Protein AF-A0A7S1EBR6-F1 (afdb_monomer_lite)

Secondary structure (DSSP, 8-state):
-HHHHHHHHHHHHHHHHHHHHHHHHSTT-S---PPSS-EEEE--TT--EEEEE-TTSS-EEEEESS--EEEEHHHHHHHTTTT-BS-HHHHHHHTTT-HHHHHHHHHH-GGGBPPPP-

InterPro domains:
  IPR014889 Transcription factor DP, C-terminal [PF08781] (2-84)
  IPR014889 Transcription factor DP, C-terminal [SM01138] (3-97)
  IPR015648 Transcription factor DP [PTHR12548] (2-83)
  IPR037241 E2F-DP heterodimerization region [SSF144074] (3-85)
  IPR038168 Transcription factor DP, C-terminal domain superfamily [G3DSA:1.20.140.80] (1-102)

Foldseek 3Di:
DVLLVLLVLQLVVLVVVVVVVVCVVVVVPDDDDDDPFDKDKADDPPKDWDWDADPVRPDIDIDIPDDIDMDTPSNVSVVVVSSADADLVRSCVSVVNPPVVSVVNCVVPVRNHPDPDD

Structure (mmCIF, N/CA/C/O backbone):
data_AF-A0A7S1EBR6-F1
#
_entry.id   AF-A0A7S1EBR6-F1
#
loop_
_atom_site.group_PDB
_atom_site.id
_atom_site.type_symbol
_atom_site.label_atom_id
_atom_site.label_alt_id
_atom_site.label_comp_id
_atom_site.label_asym_id
_atom_site.label_entity_id
_atom_site.label_seq_id
_atom_site.pdbx_PDB_ins_code
_atom_site.Cartn_x
_atom_site.Cartn_y
_atom_site.Cartn_z
_atom_site.occupancy
_atom_site.B_iso_or_equiv
_atom_site.auth_seq_id
_atom_site.auth_comp_id
_atom_site.auth_asym_id
_atom_site.auth_atom_id
_atom_site.pdbx_PDB_model_num
ATOM 1 N N . ALA A 1 1 ? 16.938 -5.305 3.947 1.00 73.56 1 ALA A N 1
ATOM 2 C CA . ALA A 1 1 ? 17.322 -3.872 4.004 1.00 73.56 1 ALA A CA 1
ATOM 3 C C . ALA A 1 1 ? 17.431 -3.227 2.616 1.00 73.56 1 ALA A C 1
ATOM 5 O O . ALA A 1 1 ? 16.612 -2.370 2.309 1.00 73.56 1 ALA A O 1
ATOM 6 N N . LEU A 1 2 ? 18.399 -3.604 1.760 1.00 81.06 2 LEU A N 1
ATOM 7 C CA . LEU A 1 2 ? 18.512 -3.025 0.407 1.00 81.06 2 LEU A CA 1
ATOM 8 C C . LEU A 1 2 ? 17.399 -3.517 -0.526 1.00 81.06 2 LEU A C 1
ATOM 10 O O . LEU A 1 2 ? 16.750 -2.716 -1.187 1.00 81.06 2 LEU A O 1
ATOM 14 N N . GLU A 1 3 ? 17.158 -4.824 -0.551 1.00 81.06 3 GLU A N 1
ATOM 15 C CA . GLU A 1 3 ? 16.114 -5.430 -1.383 1.00 81.06 3 GLU A CA 1
ATOM 16 C C . GLU A 1 3 ? 14.721 -4.908 -1.024 1.00 81.06 3 GLU A C 1
ATOM 18 O O . GLU A 1 3 ? 13.999 -4.465 -1.910 1.00 81.06 3 GLU A O 1
ATOM 23 N N . ASP A 1 4 ? 14.372 -4.871 0.266 1.00 81.62 4 ASP A N 1
ATOM 24 C CA . ASP A 1 4 ? 13.075 -4.356 0.733 1.00 81.62 4 ASP A CA 1
ATOM 25 C C . ASP A 1 4 ? 12.861 -2.904 0.307 1.00 81.62 4 ASP A C 1
ATOM 27 O O . ASP A 1 4 ? 11.791 -2.543 -0.183 1.00 81.62 4 ASP A O 1
ATOM 31 N N . ARG A 1 5 ? 13.911 -2.079 0.412 1.00 84.31 5 ARG A N 1
ATOM 32 C CA . ARG A 1 5 ? 13.888 -0.691 -0.055 1.00 84.31 5 ARG A CA 1
ATOM 33 C C . ARG A 1 5 ? 13.707 -0.621 -1.568 1.00 84.31 5 ARG A C 1
ATOM 35 O O . ARG A 1 5 ? 12.947 0.213 -2.051 1.00 84.31 5 ARG A O 1
ATOM 42 N N . THR A 1 6 ? 14.366 -1.498 -2.320 1.00 84.25 6 THR A N 1
ATOM 43 C CA . THR A 1 6 ? 14.199 -1.585 -3.775 1.00 84.25 6 THR A CA 1
ATOM 44 C C . THR A 1 6 ? 12.780 -1.993 -4.157 1.00 84.25 6 THR A C 1
ATOM 46 O O . THR A 1 6 ? 12.169 -1.348 -5.008 1.00 84.25 6 THR A O 1
ATOM 49 N N . MET A 1 7 ? 12.204 -2.977 -3.471 1.00 84.12 7 MET A N 1
ATOM 50 C CA . MET A 1 7 ? 10.812 -3.386 -3.655 1.00 84.12 7 MET A CA 1
ATOM 51 C C . MET A 1 7 ? 9.835 -2.261 -3.315 1.00 84.12 7 MET A C 1
ATOM 53 O O . MET A 1 7 ? 8.877 -2.027 -4.051 1.00 84.12 7 MET A O 1
ATOM 57 N N . GLN A 1 8 ? 10.087 -1.523 -2.236 1.00 84.81 8 GLN A N 1
ATOM 58 C CA . GLN A 1 8 ? 9.286 -0.361 -1.869 1.00 84.81 8 GLN A CA 1
ATOM 59 C C . GLN A 1 8 ? 9.373 0.742 -2.935 1.00 84.81 8 GLN A C 1
ATOM 61 O O . GLN A 1 8 ? 8.343 1.290 -3.325 1.00 84.81 8 GLN A O 1
ATOM 66 N N . MET A 1 9 ? 10.567 1.026 -3.469 1.00 86.00 9 MET A N 1
ATOM 67 C CA . MET A 1 9 ? 10.743 1.983 -4.571 1.00 86.00 9 MET A CA 1
ATOM 68 C C . MET A 1 9 ? 9.957 1.569 -5.821 1.00 86.00 9 MET A C 1
ATOM 70 O O . MET A 1 9 ? 9.302 2.413 -6.433 1.00 86.00 9 MET A O 1
ATOM 74 N N . ILE A 1 10 ? 9.975 0.279 -6.179 1.00 87.94 10 ILE A N 1
ATOM 75 C CA . ILE A 1 10 ? 9.197 -0.254 -7.307 1.00 87.94 10 ILE A CA 1
ATOM 76 C C . ILE A 1 10 ? 7.696 -0.038 -7.073 1.00 87.94 10 ILE A C 1
ATOM 78 O O . ILE A 1 10 ? 7.024 0.525 -7.937 1.00 87.94 10 ILE A O 1
ATOM 82 N N . ARG A 1 11 ? 7.176 -0.386 -5.887 1.00 87.75 11 ARG A N 1
ATOM 83 C CA . ARG A 1 11 ? 5.751 -0.213 -5.543 1.00 87.75 11 ARG A CA 1
ATOM 84 C C . ARG A 1 11 ? 5.294 1.234 -5.627 1.00 87.75 11 ARG A C 1
ATOM 86 O O . ARG A 1 11 ? 4.260 1.514 -6.228 1.00 87.75 11 ARG A O 1
ATOM 93 N N . VAL A 1 12 ? 6.067 2.153 -5.051 1.00 87.69 12 VAL A N 1
ATOM 94 C CA . VAL A 1 12 ? 5.751 3.587 -5.084 1.00 87.69 12 VAL A CA 1
ATOM 95 C C . VAL A 1 12 ? 5.789 4.107 -6.519 1.00 87.69 12 VAL A C 1
ATOM 97 O O . VAL A 1 12 ? 4.876 4.816 -6.936 1.00 87.69 12 VAL A O 1
ATOM 100 N N . SER A 1 13 ? 6.790 3.712 -7.309 1.00 88.56 13 SER A N 1
ATOM 101 C CA . SER A 1 13 ? 6.874 4.106 -8.717 1.00 88.56 13 SER A CA 1
ATOM 102 C C . SER A 1 13 ? 5.670 3.609 -9.523 1.00 88.56 13 SER A C 1
ATOM 104 O O . SER A 1 13 ? 5.091 4.374 -10.293 1.00 88.56 13 SER A O 1
ATOM 106 N N . ASN A 1 14 ? 5.267 2.354 -9.322 1.00 89.31 14 ASN A N 1
ATOM 107 C CA . ASN A 1 14 ? 4.110 1.762 -9.987 1.00 89.31 14 ASN A CA 1
ATOM 108 C C . ASN A 1 14 ? 2.798 2.445 -9.564 1.00 89.31 14 ASN A C 1
ATOM 110 O O . ASN A 1 14 ? 1.939 2.706 -10.408 1.00 89.31 14 ASN A O 1
ATOM 114 N N . LEU A 1 15 ? 2.655 2.788 -8.278 1.00 90.44 15 LEU A N 1
ATOM 115 C CA . LEU A 1 15 ? 1.512 3.546 -7.766 1.00 90.44 15 LEU A CA 1
ATOM 116 C C . LEU A 1 15 ? 1.389 4.909 -8.457 1.00 90.44 15 LEU A C 1
ATOM 118 O O . LEU A 1 15 ? 0.304 5.269 -8.914 1.00 90.44 15 LEU A O 1
ATOM 122 N N . VAL A 1 16 ? 2.494 5.658 -8.532 1.00 90.00 16 VAL A N 1
ATOM 123 C CA . VAL A 1 16 ? 2.531 6.999 -9.132 1.00 90.00 16 VAL A CA 1
ATOM 124 C C . VAL A 1 16 ? 2.160 6.937 -10.610 1.00 90.00 16 VAL A C 1
ATOM 126 O O . VAL A 1 16 ? 1.321 7.716 -11.052 1.00 90.00 16 VAL A O 1
ATOM 129 N N . GLU A 1 17 ? 2.713 5.990 -11.365 1.00 88.81 17 GLU A N 1
ATOM 130 C CA . GLU A 1 17 ? 2.425 5.858 -12.797 1.00 88.81 17 GLU A CA 1
ATOM 131 C C . GLU A 1 17 ? 0.990 5.439 -13.080 1.00 88.81 17 GLU A C 1
ATOM 133 O O . GLU A 1 17 ? 0.338 6.023 -13.946 1.00 88.81 17 GLU A O 1
ATOM 138 N N . ARG A 1 18 ? 0.470 4.462 -12.330 1.00 88.75 18 ARG A N 1
ATOM 139 C CA . ARG A 1 18 ? -0.932 4.058 -12.444 1.00 88.75 18 ARG A CA 1
ATOM 140 C C . ARG A 1 18 ? -1.856 5.232 -12.134 1.00 88.75 18 ARG A C 1
ATOM 142 O O . ARG A 1 18 ? -2.789 5.491 -12.885 1.00 88.75 18 ARG A O 1
ATOM 149 N N . ASN A 1 19 ? -1.590 5.958 -11.049 1.00 88.94 19 ASN A N 1
ATOM 150 C CA . ASN A 1 19 ? -2.412 7.097 -10.659 1.00 88.94 19 ASN A CA 1
ATOM 151 C C . ASN A 1 19 ? -2.297 8.249 -11.672 1.00 88.94 19 ASN A C 1
ATOM 153 O O . ASN A 1 19 ? -3.302 8.891 -11.949 1.00 88.94 19 ASN A O 1
ATOM 157 N N . ALA A 1 20 ? -1.122 8.488 -12.264 1.00 88.19 20 ALA A N 1
ATOM 158 C CA . ALA A 1 20 ? -0.942 9.484 -13.321 1.00 88.19 20 ALA A CA 1
ATOM 159 C C . ALA A 1 20 ? -1.777 9.160 -14.570 1.00 88.19 20 ALA A C 1
ATOM 161 O O . ALA A 1 20 ? -2.421 10.055 -15.110 1.00 88.19 20 ALA A O 1
ATOM 162 N N . LYS A 1 21 ? -1.831 7.886 -14.986 1.00 87.12 21 LYS A N 1
ATOM 163 C CA . LYS A 1 21 ? -2.704 7.437 -16.085 1.00 87.12 21 LYS A CA 1
ATOM 164 C C . LYS A 1 21 ? -4.183 7.641 -15.755 1.00 87.12 21 LYS A C 1
ATOM 166 O O . LYS A 1 21 ? -4.888 8.295 -16.512 1.00 87.12 21 LYS A O 1
ATOM 171 N N . LEU A 1 22 ? -4.620 7.197 -14.573 1.00 85.12 22 LEU A N 1
ATOM 172 C CA . LEU A 1 22 ? -6.005 7.379 -14.119 1.00 85.12 22 LEU A CA 1
ATOM 173 C C . LEU A 1 22 ? -6.404 8.860 -14.028 1.00 85.12 22 LEU A C 1
ATOM 175 O O . LEU A 1 22 ? -7.546 9.209 -14.300 1.00 85.12 22 LEU A O 1
ATOM 179 N N . LEU A 1 23 ? -5.476 9.746 -13.655 1.00 84.50 23 LEU A N 1
ATOM 180 C CA . LEU A 1 23 ? -5.706 11.193 -13.637 1.00 84.50 23 LEU A CA 1
ATOM 181 C C . LEU A 1 23 ? -5.922 11.772 -15.038 1.00 84.50 23 LEU A C 1
ATOM 183 O O . LEU A 1 23 ? -6.751 12.667 -15.188 1.00 84.50 23 LEU A O 1
ATOM 187 N N . GLN A 1 24 ? -5.173 11.284 -16.029 1.00 84.81 24 GLN A N 1
ATOM 188 C CA . GLN A 1 24 ? -5.311 11.700 -17.425 1.00 84.81 24 GLN A CA 1
ATOM 189 C C . GLN A 1 24 ? -6.625 11.196 -18.036 1.00 84.81 24 GLN A C 1
ATOM 191 O O . GLN A 1 24 ? -7.274 11.942 -18.761 1.00 84.81 24 GLN A O 1
ATOM 196 N N . GLU A 1 25 ? -7.030 9.966 -17.713 1.00 81.69 25 GLU A N 1
ATOM 197 C CA . GLU A 1 25 ? -8.244 9.329 -18.242 1.00 81.69 25 GLU A CA 1
ATOM 198 C C . GLU A 1 25 ? -9.534 9.862 -17.592 1.00 81.69 25 GLU A C 1
ATOM 200 O O . GLU A 1 25 ? -10.514 10.122 -18.282 1.00 81.69 25 GLU A O 1
ATOM 205 N N . ASP A 1 26 ? -9.537 10.062 -16.270 1.00 74.81 26 ASP A N 1
ATOM 206 C CA . ASP A 1 26 ? -10.731 10.405 -15.473 1.00 74.81 26 ASP A CA 1
ATOM 207 C C . ASP A 1 26 ? -10.843 11.918 -15.174 1.00 74.81 26 ASP A C 1
ATOM 209 O O . ASP A 1 26 ? -11.658 12.369 -14.364 1.00 74.81 26 ASP A O 1
ATOM 213 N N . GLY A 1 27 ? -9.945 12.735 -15.742 1.00 66.69 27 GLY A N 1
ATOM 214 C CA . GLY A 1 27 ? -9.879 14.184 -15.499 1.00 66.69 27 GLY A CA 1
ATOM 215 C C . GLY A 1 27 ? -9.666 14.567 -14.025 1.00 66.69 27 GLY A C 1
ATOM 216 O O . GLY A 1 27 ? -9.935 15.700 -13.621 1.00 66.69 27 GLY A O 1
ATOM 217 N N . GLY A 1 28 ? -9.232 13.613 -13.196 1.00 61.88 28 GLY A N 1
ATOM 218 C CA . GLY A 1 28 ? -8.968 13.786 -11.771 1.00 61.88 28 GLY A CA 1
ATOM 219 C C . GLY A 1 28 ? -10.179 14.094 -10.882 1.00 61.88 28 GLY A C 1
ATOM 220 O O . GLY A 1 28 ? -9.965 14.454 -9.721 1.00 61.88 28 GLY A O 1
ATOM 221 N N . ARG A 1 29 ? -11.421 13.956 -11.364 1.00 55.44 29 ARG A N 1
ATOM 222 C CA . ARG A 1 29 ? -12.622 14.356 -10.611 1.00 55.44 29 ARG A CA 1
ATOM 223 C C . ARG A 1 29 ? -13.121 13.253 -9.661 1.00 55.44 29 ARG A C 1
ATOM 225 O O . ARG A 1 29 ? -13.389 12.132 -10.064 1.00 55.44 29 ARG A O 1
ATOM 232 N N . GLY A 1 30 ? -13.300 13.600 -8.382 1.00 57.19 30 GLY A N 1
ATOM 233 C CA . GLY A 1 30 ? -14.295 12.964 -7.501 1.00 57.19 30 GLY A CA 1
ATOM 234 C C . GLY A 1 30 ? -13.894 11.751 -6.650 1.00 57.19 30 GLY A C 1
ATOM 235 O O . GLY A 1 30 ? -14.713 11.308 -5.852 1.00 57.19 30 GLY A O 1
ATOM 236 N N . LYS A 1 31 ? -12.672 11.215 -6.742 1.00 65.31 31 LYS A N 1
ATOM 237 C CA . LYS A 1 31 ? -12.259 10.074 -5.895 1.00 65.31 31 LYS A CA 1
ATOM 238 C C . LYS A 1 31 ? -11.530 10.545 -4.637 1.00 65.31 31 LYS A C 1
ATOM 240 O O . LYS A 1 31 ? -10.544 11.275 -4.742 1.00 65.31 31 LYS A O 1
ATOM 245 N N . ALA A 1 32 ? -11.990 10.103 -3.464 1.00 79.44 32 ALA A N 1
ATOM 246 C CA . ALA A 1 32 ? -11.258 10.254 -2.208 1.00 79.44 32 ALA A CA 1
ATOM 247 C C . ALA A 1 32 ? -9.882 9.573 -2.327 1.00 79.44 32 ALA A C 1
ATOM 249 O O . ALA A 1 32 ? -9.774 8.472 -2.870 1.00 79.44 32 ALA A O 1
ATOM 250 N N . ARG A 1 33 ? -8.821 10.242 -1.861 1.00 84.44 33 ARG A N 1
ATOM 251 C CA . ARG A 1 33 ? -7.435 9.758 -1.960 1.00 84.44 33 ARG A CA 1
ATOM 252 C C . ARG A 1 33 ? -6.815 9.672 -0.579 1.00 84.44 33 ARG A C 1
ATOM 254 O O . ARG A 1 33 ? -6.936 10.606 0.207 1.00 84.44 33 ARG A O 1
ATOM 261 N N . LEU A 1 34 ? -6.102 8.579 -0.335 1.00 89.25 34 LEU A N 1
ATOM 262 C CA . LEU A 1 34 ? -5.255 8.412 0.836 1.00 89.25 34 LEU A CA 1
ATOM 263 C C . LEU A 1 34 ? -3.798 8.616 0.411 1.00 89.25 34 LEU A C 1
ATOM 265 O O . LEU A 1 34 ? -3.309 7.934 -0.492 1.00 89.25 34 LEU A O 1
ATOM 269 N N . HIS A 1 35 ? -3.130 9.594 1.016 1.00 89.38 35 HIS A N 1
ATOM 270 C CA . HIS A 1 35 ? -1.716 9.862 0.770 1.00 89.38 35 HIS A CA 1
ATOM 271 C C . HIS A 1 35 ? -0.852 9.005 1.697 1.00 89.38 35 HIS A C 1
ATOM 273 O O . HIS A 1 35 ? -1.208 8.797 2.852 1.00 89.38 35 HIS A O 1
ATOM 279 N N . VAL A 1 36 ? 0.288 8.527 1.194 1.00 88.88 36 VAL A N 1
ATOM 280 C CA . VAL A 1 36 ? 1.316 7.892 2.031 1.00 88.88 36 VAL A CA 1
ATOM 281 C C . VAL A 1 36 ? 2.057 8.954 2.866 1.00 88.88 36 VAL A C 1
ATOM 283 O O . VAL A 1 36 ? 2.282 10.054 2.350 1.00 88.88 36 VAL A O 1
ATOM 286 N N . PRO A 1 37 ? 2.471 8.654 4.113 1.00 93.06 37 PRO A N 1
ATOM 287 C CA . PRO A 1 37 ? 2.303 7.376 4.805 1.00 93.06 37 PRO A CA 1
ATOM 288 C C . PRO A 1 37 ? 0.928 7.221 5.467 1.00 93.06 37 PRO A C 1
ATOM 290 O O . PRO A 1 37 ? 0.340 8.195 5.935 1.00 93.06 37 PRO A O 1
ATOM 293 N N . PHE A 1 38 ? 0.433 5.984 5.543 1.00 93.38 38 PHE A N 1
ATOM 294 C CA . PHE A 1 38 ? -0.814 5.665 6.244 1.00 93.38 38 PHE A CA 1
ATOM 295 C C . PHE A 1 38 ? -0.786 4.268 6.876 1.00 93.38 38 PHE A C 1
ATOM 297 O O . PHE A 1 38 ? 0.041 3.426 6.531 1.00 93.38 38 PHE A O 1
ATOM 304 N N . ALA A 1 39 ? -1.742 4.022 7.771 1.00 92.94 39 ALA A N 1
ATOM 305 C CA . ALA A 1 39 ? -2.088 2.694 8.258 1.00 92.94 39 ALA A CA 1
ATOM 306 C C . ALA A 1 39 ? -3.602 2.483 8.130 1.00 92.94 39 ALA A C 1
ATOM 308 O O . ALA A 1 39 ? -4.382 3.432 8.230 1.00 92.94 39 ALA A O 1
ATOM 309 N N . ILE A 1 40 ? -4.009 1.240 7.894 1.00 94.56 40 ILE A N 1
ATOM 310 C CA . ILE A 1 40 ? -5.402 0.804 7.844 1.00 94.56 40 ILE A CA 1
ATOM 311 C C . ILE A 1 40 ? -5.651 -0.093 9.045 1.00 94.56 40 ILE A C 1
ATOM 313 O O . ILE A 1 40 ? -4.959 -1.092 9.229 1.00 94.56 40 ILE A O 1
ATOM 317 N N . LEU A 1 41 ? -6.673 0.249 9.823 1.00 94.12 41 LEU A N 1
ATOM 318 C CA . LEU A 1 41 ? -7.272 -0.663 10.783 1.00 94.12 41 LEU A CA 1
ATOM 319 C C . LEU A 1 41 ? -8.473 -1.322 10.105 1.00 94.12 41 LEU A C 1
ATOM 321 O O . LEU A 1 41 ? -9.398 -0.638 9.671 1.00 94.12 41 LEU A O 1
ATOM 325 N N . GLN A 1 42 ? -8.418 -2.640 9.959 1.00 94.06 42 GLN A N 1
ATOM 326 C CA . GLN A 1 42 ? -9.482 -3.452 9.391 1.00 94.06 42 GLN A CA 1
ATOM 327 C C . GLN A 1 42 ? -10.174 -4.214 10.522 1.00 94.06 42 GLN A C 1
ATOM 329 O O . GLN A 1 42 ? -9.561 -5.066 11.163 1.00 94.06 42 GLN A O 1
ATOM 334 N N . ALA A 1 43 ? -11.449 -3.911 10.735 1.00 94.06 43 ALA A N 1
ATOM 335 C CA . ALA A 1 43 ? -12.325 -4.593 11.680 1.00 94.06 43 ALA A CA 1
ATOM 336 C C . ALA A 1 43 ? -13.384 -5.422 10.934 1.00 94.06 43 ALA A C 1
ATOM 338 O O . ALA A 1 43 ? -13.516 -5.318 9.706 1.00 94.06 43 ALA A O 1
ATOM 339 N N . ALA A 1 44 ? -14.117 -6.261 11.667 1.00 93.88 44 ALA A N 1
ATOM 340 C CA . ALA A 1 44 ? -15.284 -6.951 11.129 1.00 93.88 44 ALA A CA 1
ATOM 341 C C . ALA A 1 44 ? -16.423 -5.952 10.845 1.00 93.88 44 ALA A C 1
ATOM 343 O O . ALA A 1 44 ? -16.442 -4.842 11.372 1.00 93.88 44 ALA A O 1
ATOM 344 N N . VAL A 1 45 ? -17.361 -6.324 9.971 1.00 91.81 45 VAL A N 1
ATOM 345 C CA . VAL A 1 45 ? -18.464 -5.428 9.561 1.00 91.81 45 VAL A CA 1
ATOM 346 C C . VAL A 1 45 ? -19.440 -5.170 10.714 1.00 91.81 45 VAL A C 1
ATOM 348 O O . VAL A 1 45 ? -20.054 -4.111 10.780 1.00 91.81 45 VAL A O 1
ATOM 351 N N . ASP A 1 46 ? -19.574 -6.145 11.603 1.00 93.19 46 ASP A N 1
ATOM 352 C CA . 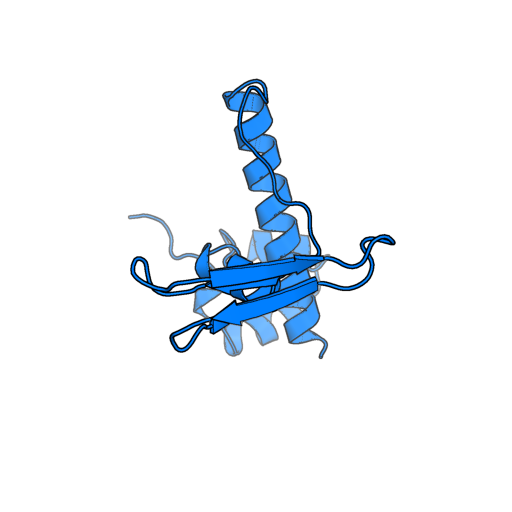ASP A 1 46 ? -20.425 -6.174 12.788 1.00 93.19 46 ASP A CA 1
ATOM 353 C C . ASP A 1 46 ? -19.708 -5.709 14.068 1.00 93.19 46 ASP A C 1
ATOM 355 O O . ASP A 1 46 ? -20.270 -5.821 15.154 1.00 93.19 46 ASP A O 1
ATOM 359 N N . ASP A 1 47 ? -18.476 -5.205 13.962 1.00 91.56 47 ASP A N 1
ATOM 360 C CA . ASP A 1 47 ? -17.710 -4.731 15.115 1.00 91.56 47 ASP A CA 1
ATOM 361 C C . ASP A 1 47 ? -18.230 -3.369 15.605 1.00 91.56 47 ASP A C 1
ATOM 363 O O . ASP A 1 47 ? -18.338 -2.410 14.832 1.00 91.56 47 ASP A O 1
ATOM 367 N N . GLU A 1 48 ? -18.524 -3.261 16.901 1.00 93.94 48 GLU A N 1
ATOM 368 C CA . GLU A 1 48 ? -18.798 -1.980 17.549 1.00 93.94 48 GLU A CA 1
ATOM 369 C C . GLU A 1 48 ? -17.474 -1.268 17.859 1.00 93.94 48 GLU A C 1
ATOM 371 O O . GLU A 1 48 ? -16.628 -1.777 18.599 1.00 93.94 48 GLU A O 1
ATOM 376 N N . ILE A 1 49 ? -17.291 -0.081 17.268 1.00 93.94 49 ILE A N 1
ATOM 377 C CA . ILE A 1 49 ? -16.062 0.713 17.388 1.00 93.94 49 ILE A CA 1
ATOM 378 C C . ILE A 1 49 ? -16.372 2.048 18.062 1.00 93.94 49 ILE A C 1
ATOM 380 O O . ILE A 1 49 ? -17.037 2.914 17.486 1.00 93.94 49 ILE A O 1
ATOM 384 N N . GLU A 1 50 ? -15.808 2.252 19.247 1.00 94.94 50 GLU A N 1
ATOM 385 C CA . GLU A 1 50 ? -15.832 3.533 19.947 1.00 94.94 50 GLU A CA 1
ATOM 386 C C . GLU A 1 50 ? -14.542 4.311 19.665 1.00 94.94 50 GLU A C 1
ATOM 388 O O . GLU A 1 50 ? -13.444 3.750 19.662 1.00 94.94 50 GLU A O 1
ATOM 393 N N . CYS A 1 51 ? -14.663 5.617 19.406 1.00 93.38 51 CYS A N 1
ATOM 394 C CA . CYS A 1 51 ? -13.524 6.480 19.104 1.00 93.38 51 CYS A CA 1
ATOM 395 C C . CYS A 1 51 ? -13.509 7.720 19.992 1.00 93.38 51 CYS A C 1
ATOM 397 O O . CYS A 1 51 ? -14.357 8.606 19.864 1.00 93.38 51 CYS A O 1
ATOM 399 N N . GLU A 1 52 ? -12.468 7.831 20.809 1.00 95.25 52 GLU A N 1
ATOM 400 C CA . GLU A 1 52 ? -12.196 9.007 21.624 1.00 95.25 52 GLU A CA 1
ATOM 401 C C . GLU A 1 52 ? -10.985 9.744 21.063 1.00 95.25 52 GLU A C 1
ATOM 403 O O . GLU A 1 52 ? -9.903 9.178 20.914 1.00 95.25 52 GLU A O 1
ATOM 408 N N . LYS A 1 53 ? -11.154 11.023 20.728 1.00 94.31 53 LYS A N 1
ATOM 409 C CA . LYS A 1 53 ? -10.080 11.859 20.180 1.00 94.31 53 LYS A CA 1
ATOM 410 C C . LYS A 1 53 ? -9.696 12.913 21.198 1.00 94.31 53 LYS A C 1
ATOM 412 O O . LYS A 1 53 ? -10.561 13.613 21.722 1.00 94.31 53 LYS A O 1
ATOM 417 N N . SER A 1 54 ? -8.399 13.073 21.429 1.00 94.44 54 SER A N 1
ATOM 418 C CA . SER A 1 54 ? -7.895 14.176 22.237 1.00 94.44 54 SER A CA 1
ATOM 419 C C . SER A 1 54 ? -8.238 15.518 21.579 1.00 94.44 54 SER A C 1
ATOM 421 O O . SER A 1 54 ? -8.303 15.637 20.351 1.00 94.44 54 SER A O 1
ATOM 423 N N . GLY A 1 55 ? -8.440 16.562 22.388 1.00 92.12 55 GLY A N 1
ATOM 424 C CA . GLY A 1 55 ? -8.769 17.901 21.880 1.00 92.12 55 GLY A CA 1
ATOM 425 C C . GLY A 1 55 ? -7.691 18.490 20.959 1.00 92.12 55 GLY A C 1
ATOM 426 O O . GLY A 1 55 ? -8.004 19.247 20.042 1.00 92.12 55 GLY A O 1
ATOM 427 N N . ASP A 1 56 ? -6.431 18.090 21.149 1.00 92.38 56 ASP A N 1
ATOM 428 C CA . ASP A 1 56 ? -5.291 18.470 20.306 1.00 92.38 56 ASP A CA 1
ATOM 429 C C . ASP A 1 56 ? -5.126 17.593 19.048 1.00 92.38 56 ASP A C 1
ATOM 431 O O . ASP A 1 56 ? -4.239 17.850 18.232 1.00 92.38 56 ASP A O 1
ATOM 435 N N . LYS A 1 57 ? -5.984 16.576 18.874 1.00 90.25 57 LYS A N 1
ATOM 436 C CA . LYS A 1 57 ? -6.004 15.625 17.749 1.00 90.25 57 LYS A CA 1
ATOM 437 C C . LYS A 1 57 ? -4.705 14.837 17.556 1.00 90.25 57 LYS A C 1
ATOM 439 O O . LYS A 1 57 ? -4.489 14.284 16.478 1.00 90.25 57 LYS A O 1
ATOM 444 N N . ARG A 1 58 ? -3.836 14.784 18.567 1.00 92.25 58 ARG A N 1
ATOM 445 C CA . ARG A 1 58 ? -2.591 14.002 18.514 1.00 92.25 58 ARG A CA 1
ATOM 446 C C . ARG A 1 58 ? -2.806 12.540 18.859 1.00 92.25 58 ARG A C 1
ATOM 448 O O . ARG A 1 58 ? -2.073 11.691 18.360 1.00 92.25 58 ARG A O 1
ATOM 455 N N . THR A 1 59 ? -3.815 12.260 19.674 1.00 92.56 59 THR A N 1
ATOM 456 C CA . THR A 1 59 ? -4.097 10.921 20.171 1.00 92.56 59 THR A CA 1
ATOM 457 C C . THR A 1 59 ? -5.550 10.579 19.889 1.00 92.56 59 THR A C 1
ATOM 459 O O . THR A 1 59 ? -6.454 11.393 20.085 1.00 92.56 59 THR A O 1
ATOM 462 N N . ALA A 1 60 ? -5.774 9.357 19.429 1.00 92.75 60 ALA A N 1
ATOM 463 C CA . ALA A 1 60 ? -7.093 8.762 19.364 1.00 92.75 60 ALA A CA 1
ATOM 464 C C . ALA A 1 60 ? -7.029 7.387 20.027 1.00 92.75 60 ALA A C 1
ATOM 466 O O . ALA A 1 60 ? -6.085 6.635 19.781 1.00 92.75 60 ALA A O 1
ATOM 467 N N . LEU A 1 61 ? -8.016 7.081 20.861 1.00 94.12 61 LEU A N 1
ATOM 468 C CA . LEU A 1 61 ? -8.241 5.751 21.401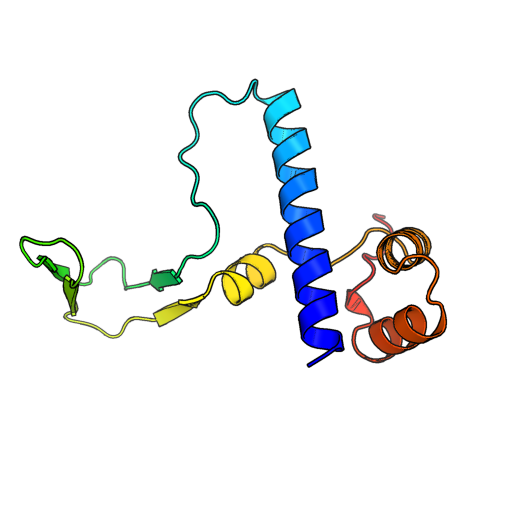 1.00 94.12 61 LEU A CA 1
ATOM 469 C C . LEU A 1 61 ? -9.385 5.114 20.616 1.00 94.12 61 LEU A C 1
ATOM 471 O O . LEU A 1 61 ? -10.434 5.732 20.427 1.00 94.12 61 LEU A O 1
ATOM 475 N N . LEU A 1 62 ? -9.142 3.903 20.122 1.00 93.75 62 LEU A N 1
ATOM 476 C CA . LEU A 1 62 ? -10.141 3.079 19.458 1.00 93.75 62 LEU A CA 1
ATOM 477 C C . LEU A 1 62 ? -10.394 1.857 20.333 1.00 93.75 62 LEU A C 1
ATOM 479 O O . LEU A 1 62 ? -9.471 1.075 20.567 1.00 93.75 62 LEU A O 1
ATOM 483 N N . THR A 1 63 ? -11.630 1.700 20.789 1.00 93.81 63 THR A N 1
ATOM 484 C CA . THR A 1 63 ? -12.081 0.508 21.507 1.00 93.81 63 THR A CA 1
ATOM 485 C C . THR A 1 63 ? -12.921 -0.308 20.541 1.00 93.81 63 THR A C 1
ATOM 487 O O . THR A 1 63 ? -13.921 0.188 20.031 1.00 93.81 63 THR A O 1
ATOM 490 N N . CYS A 1 64 ? -12.478 -1.528 20.246 1.00 94.12 64 CYS A N 1
ATOM 491 C CA . CYS A 1 64 ? -13.175 -2.446 19.346 1.00 94.12 64 CYS A CA 1
ATOM 492 C C . CYS A 1 64 ? -13.736 -3.600 20.175 1.00 94.12 64 CYS A C 1
ATOM 494 O O . CYS A 1 64 ? -13.041 -4.126 21.050 1.00 94.12 64 CYS A O 1
ATOM 496 N N . SER A 1 65 ? -14.975 -3.990 19.900 1.00 94.88 65 SER A N 1
ATOM 497 C CA . SER A 1 65 ? -15.611 -5.136 20.554 1.00 94.88 65 SER A CA 1
ATOM 498 C C . SER A 1 65 ? -15.000 -6.473 20.114 1.00 94.88 65 SER A C 1
ATOM 500 O O . SER A 1 65 ? -14.999 -7.442 20.878 1.00 94.88 65 SER A O 1
ATOM 502 N N . GLN A 1 66 ? -14.437 -6.517 18.902 1.00 94.44 66 GLN A N 1
ATOM 503 C CA . GLN A 1 66 ? -13.810 -7.694 18.313 1.00 94.44 66 GLN A CA 1
ATOM 504 C C . GLN A 1 66 ? -12.319 -7.480 18.001 1.00 94.44 66 GLN A C 1
ATOM 506 O O . GLN A 1 66 ? -11.725 -6.420 18.206 1.00 94.44 66 GLN A O 1
ATOM 511 N N . SER A 1 67 ? -11.678 -8.547 17.516 1.00 94.50 67 SER A N 1
ATOM 512 C CA . SER A 1 67 ? -10.295 -8.487 17.041 1.00 94.50 67 SER A CA 1
ATOM 513 C C . SER A 1 67 ? -10.205 -7.735 15.715 1.00 94.50 67 SER A C 1
ATOM 515 O O . SER A 1 67 ? -10.948 -8.020 14.778 1.00 94.50 67 SER A O 1
ATOM 517 N N . PHE A 1 68 ? -9.221 -6.849 15.603 1.00 94.88 68 PHE A N 1
ATOM 518 C CA . PHE A 1 68 ? -8.931 -6.094 14.387 1.00 94.88 68 PHE A CA 1
ATOM 519 C C . PHE A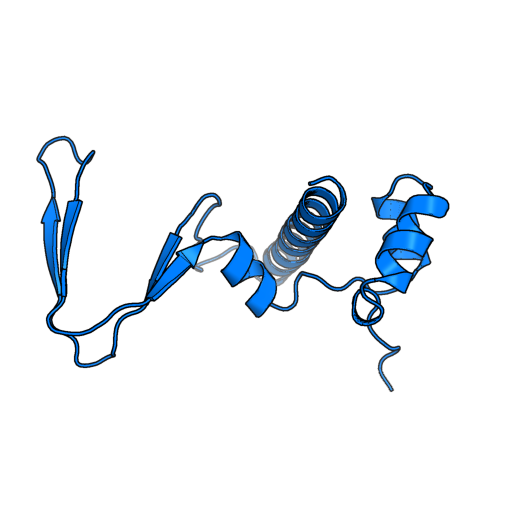 1 68 ? -7.540 -6.424 13.836 1.00 94.88 68 PHE A C 1
ATOM 521 O O . PHE A 1 68 ? -6.676 -6.970 14.525 1.00 94.88 68 PHE A O 1
ATOM 528 N N . GLN A 1 69 ? -7.308 -6.070 12.574 1.00 95.00 69 GLN A N 1
ATOM 529 C CA . GLN A 1 69 ? -6.008 -6.165 11.913 1.00 95.00 69 GLN A CA 1
ATOM 530 C C . GLN A 1 69 ? -5.476 -4.772 11.599 1.00 95.00 69 GLN A C 1
ATOM 532 O O . GLN A 1 69 ? -6.231 -3.876 11.230 1.00 95.00 69 GLN A O 1
ATOM 537 N N . VAL A 1 70 ? -4.160 -4.602 11.704 1.00 94.81 70 VAL A N 1
ATOM 538 C CA . VAL A 1 70 ? -3.479 -3.370 11.304 1.00 94.81 70 VAL A CA 1
ATOM 539 C C . VAL A 1 70 ? -2.594 -3.669 10.105 1.00 94.81 70 VAL A C 1
ATOM 541 O O . VAL A 1 70 ? -1.793 -4.604 10.120 1.00 94.81 70 VAL A O 1
ATOM 544 N N . HIS A 1 71 ? -2.748 -2.869 9.058 1.00 95.31 71 HIS A N 1
ATOM 545 C CA . HIS A 1 71 ? -1.948 -2.939 7.845 1.00 95.31 71 HIS A CA 1
ATOM 546 C C . HIS A 1 71 ? -1.259 -1.599 7.619 1.00 95.31 71 HIS A C 1
ATOM 548 O O . HIS A 1 71 ? -1.910 -0.557 7.633 1.00 95.31 71 HIS A O 1
ATOM 554 N N . ASP A 1 72 ? 0.048 -1.615 7.389 1.00 93.00 72 ASP A N 1
ATOM 555 C CA . ASP A 1 72 ? 0.770 -0.436 6.926 1.00 93.00 72 ASP A CA 1
ATOM 556 C C . ASP A 1 72 ? 0.548 -0.209 5.420 1.00 93.00 72 ASP A C 1
ATOM 558 O O . ASP A 1 72 ? -0.012 -1.045 4.698 1.00 93.00 72 ASP A O 1
ATOM 562 N N . ASP A 1 73 ? 0.981 0.950 4.927 1.00 91.50 73 ASP A N 1
ATOM 563 C CA . ASP A 1 73 ? 0.919 1.266 3.502 1.00 91.50 73 ASP A CA 1
ATOM 564 C C . ASP A 1 73 ? 1.681 0.241 2.642 1.00 91.50 73 ASP A C 1
ATOM 566 O O . ASP A 1 73 ? 1.209 -0.132 1.567 1.00 91.50 73 ASP A O 1
ATOM 570 N N . VAL A 1 74 ? 2.806 -0.291 3.122 1.00 87.75 74 VAL A N 1
ATOM 571 C CA . VAL A 1 74 ? 3.623 -1.285 2.418 1.00 87.75 74 VAL A CA 1
ATOM 572 C C . VAL A 1 74 ? 2.837 -2.569 2.148 1.0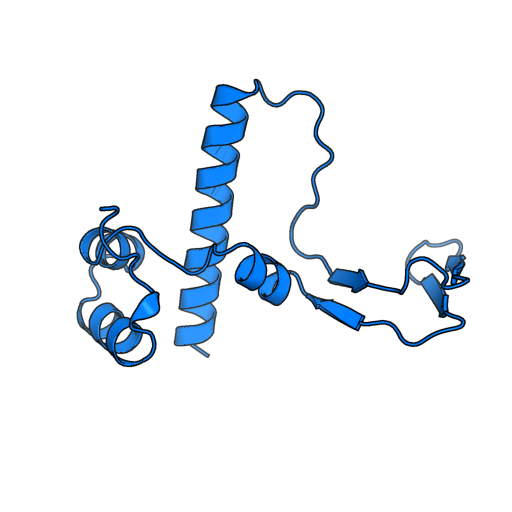0 87.75 74 VAL A C 1
ATOM 574 O O . VAL A 1 74 ? 2.826 -3.034 1.000 1.00 87.75 74 VAL A O 1
ATOM 577 N N . ALA A 1 75 ? 2.167 -3.126 3.159 1.00 89.12 75 ALA A N 1
ATOM 578 C CA . ALA A 1 75 ? 1.344 -4.327 3.036 1.00 89.12 75 ALA A CA 1
ATOM 579 C C . ALA A 1 75 ? 0.144 -4.099 2.111 1.00 89.12 75 ALA A C 1
ATOM 581 O O . ALA A 1 75 ? -0.227 -4.975 1.322 1.00 89.12 75 ALA A O 1
ATOM 582 N N . VAL A 1 76 ? -0.444 -2.903 2.146 1.00 91.19 76 VAL A N 1
ATOM 583 C CA . 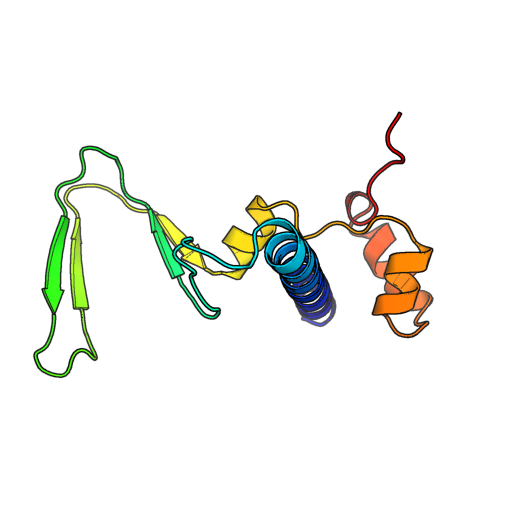VAL A 1 76 ? -1.543 -2.532 1.247 1.00 91.19 76 VAL A CA 1
ATOM 584 C C . VAL A 1 76 ? -1.055 -2.457 -0.200 1.00 91.19 76 VAL A C 1
ATOM 586 O O . VAL A 1 76 ? -1.661 -3.059 -1.086 1.00 91.19 76 VAL A O 1
ATOM 589 N N . LEU A 1 77 ? 0.087 -1.813 -0.455 1.00 88.44 77 LEU A N 1
ATOM 590 C CA . LEU A 1 77 ? 0.675 -1.741 -1.796 1.00 88.44 77 LEU A CA 1
ATOM 591 C C . LEU A 1 77 ? 1.077 -3.123 -2.338 1.00 88.44 77 LEU A C 1
ATOM 593 O O . LEU A 1 77 ? 1.010 -3.342 -3.549 1.00 88.44 77 LEU A O 1
ATOM 597 N N . GLN A 1 78 ? 1.456 -4.068 -1.469 1.00 85.19 78 GLN A N 1
ATOM 598 C CA . GLN A 1 78 ? 1.675 -5.471 -1.850 1.00 85.19 78 GLN A CA 1
ATOM 599 C C . GLN A 1 78 ? 0.389 -6.134 -2.335 1.00 85.19 78 GLN A C 1
ATOM 601 O O . GLN A 1 78 ? 0.390 -6.719 -3.417 1.00 85.19 78 GLN A O 1
ATOM 606 N N . LYS A 1 79 ? -0.703 -6.006 -1.570 1.00 86.94 79 LYS A N 1
ATOM 607 C CA . LYS A 1 79 ? -2.018 -6.564 -1.930 1.00 86.94 79 LYS A CA 1
ATOM 608 C C . LYS A 1 79 ? -2.583 -5.965 -3.225 1.00 86.94 79 LYS A C 1
ATOM 610 O O . LYS A 1 79 ? -3.357 -6.621 -3.908 1.00 86.94 79 LYS A O 1
ATOM 615 N N . MET A 1 80 ? -2.175 -4.749 -3.593 1.00 86.06 80 MET A N 1
ATOM 616 C CA . MET A 1 80 ? -2.586 -4.076 -4.834 1.00 86.06 80 MET A CA 1
ATOM 617 C C . MET A 1 80 ? -1.824 -4.537 -6.092 1.00 86.06 80 MET A C 1
ATOM 619 O O . MET A 1 80 ? -1.961 -3.903 -7.138 1.00 86.06 80 MET A O 1
ATOM 623 N N . ASP A 1 81 ? -0.996 -5.584 -5.992 1.00 82.69 81 ASP A N 1
ATOM 624 C CA . ASP A 1 81 ? -0.139 -6.100 -7.073 1.00 82.69 81 ASP A CA 1
ATOM 625 C C . ASP A 1 81 ? 0.744 -5.016 -7.730 1.00 82.69 81 ASP A C 1
ATOM 627 O O . ASP A 1 81 ? 1.028 -5.001 -8.930 1.00 82.69 81 ASP A O 1
ATOM 631 N N . LEU A 1 82 ? 1.214 -4.065 -6.915 1.00 83.62 82 LEU A N 1
ATOM 632 C CA . LEU A 1 82 ? 2.149 -3.024 -7.355 1.00 83.62 82 LEU A CA 1
ATOM 633 C C . LEU A 1 82 ? 3.608 -3.464 -7.232 1.00 83.62 82 LEU A C 1
ATOM 635 O O . LEU A 1 82 ? 4.512 -2.677 -7.497 1.00 83.62 82 LEU A O 1
ATOM 639 N N . SER A 1 83 ? 3.852 -4.708 -6.822 1.00 82.25 83 SER A N 1
ATOM 640 C CA . SER A 1 83 ? 5.207 -5.240 -6.669 1.00 82.25 83 SER A CA 1
ATOM 641 C C . SER A 1 83 ? 5.820 -5.682 -7.992 1.00 82.25 83 SER A C 1
ATOM 643 O O . SER A 1 83 ? 7.032 -5.811 -8.047 1.00 82.25 83 SER A O 1
ATOM 645 N N . SER A 1 84 ? 5.018 -5.905 -9.033 1.00 84.00 84 SER A N 1
ATOM 646 C CA . SER A 1 84 ? 5.457 -6.501 -10.293 1.00 84.00 84 SER A CA 1
ATOM 647 C C . SER A 1 84 ? 5.761 -5.452 -11.377 1.00 84.00 84 SER A C 1
ATOM 649 O O . SER A 1 84 ? 5.190 -4.360 -11.408 1.00 84.00 84 SER A O 1
ATOM 651 N N . VAL A 1 85 ? 6.686 -5.773 -12.279 1.00 84.12 85 VAL A N 1
ATOM 652 C CA . VAL A 1 85 ? 7.098 -4.960 -13.433 1.00 84.12 85 VAL A CA 1
ATOM 653 C C . VAL A 1 85 ? 6.820 -5.704 -14.740 1.00 84.12 85 VAL A C 1
ATOM 655 O O . VAL A 1 85 ? 6.771 -6.927 -14.771 1.00 84.12 85 VAL A O 1
ATOM 658 N N . ALA A 1 86 ? 6.631 -4.974 -15.838 1.00 83.62 86 ALA A N 1
ATOM 659 C CA . ALA A 1 86 ? 6.217 -5.572 -17.111 1.00 83.62 86 ALA A CA 1
ATOM 660 C C . ALA A 1 86 ? 7.301 -6.423 -17.797 1.00 83.62 86 ALA A C 1
ATOM 662 O O . ALA A 1 86 ? 6.970 -7.339 -18.538 1.00 83.62 86 ALA A O 1
ATOM 663 N N . SER A 1 87 ? 8.584 -6.110 -17.593 1.00 86.12 87 SER A N 1
ATOM 664 C CA . SER A 1 87 ? 9.692 -6.832 -18.226 1.00 86.12 87 SER A CA 1
ATOM 665 C C . SER A 1 87 ? 11.005 -6.654 -17.456 1.00 86.12 87 SER A C 1
ATOM 667 O O . SER A 1 87 ? 11.128 -5.760 -16.608 1.00 86.12 87 SER A O 1
ATOM 669 N N . ARG A 1 88 ? 12.013 -7.476 -17.776 1.00 85.44 88 ARG A N 1
ATOM 670 C CA . ARG A 1 88 ? 13.370 -7.344 -17.219 1.00 85.44 88 ARG A CA 1
ATOM 671 C C . ARG A 1 88 ? 14.013 -6.011 -17.606 1.00 85.44 88 ARG A C 1
ATOM 673 O O . ARG A 1 88 ? 14.680 -5.387 -16.788 1.00 85.44 88 ARG A O 1
ATOM 680 N N . GLU A 1 89 ? 13.781 -5.536 -18.823 1.00 85.62 89 GLU A N 1
ATOM 681 C CA . GLU A 1 89 ? 14.284 -4.249 -19.319 1.00 85.62 89 GLU A CA 1
ATOM 682 C C . GLU A 1 89 ? 13.667 -3.089 -18.534 1.00 85.62 89 GLU A C 1
ATOM 684 O O . GLU A 1 89 ? 14.363 -2.140 -18.163 1.00 85.62 89 GLU A O 1
ATOM 689 N N . ALA A 1 90 ? 12.370 -3.183 -18.220 1.00 84.69 90 ALA A N 1
ATOM 690 C CA . ALA A 1 90 ? 11.697 -2.207 -17.374 1.00 84.69 90 ALA A CA 1
ATOM 6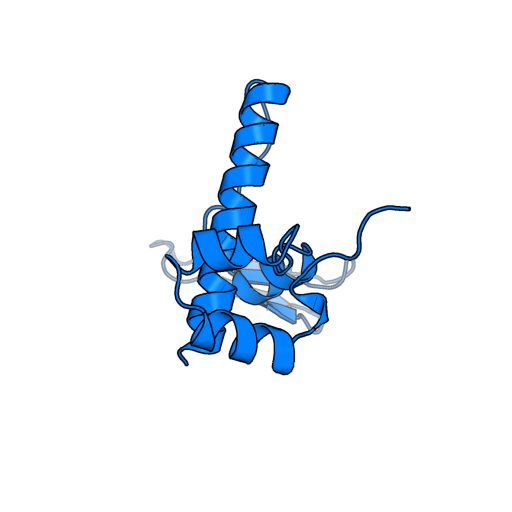91 C C . ALA A 1 90 ? 12.304 -2.187 -15.963 1.00 84.69 90 ALA A C 1
ATOM 693 O O . ALA A 1 90 ? 12.551 -1.106 -15.425 1.00 84.69 90 ALA A O 1
ATOM 694 N N . LEU A 1 91 ? 12.607 -3.358 -15.390 1.00 85.62 91 LEU A N 1
ATOM 695 C CA . LEU A 1 91 ? 13.295 -3.459 -14.102 1.00 85.62 91 LEU A CA 1
ATOM 696 C C . LEU A 1 91 ? 14.692 -2.827 -14.157 1.00 85.62 91 LEU A C 1
ATOM 698 O O . LEU A 1 91 ? 15.003 -1.964 -13.340 1.00 85.62 91 LEU A O 1
ATOM 702 N N . LEU A 1 92 ? 15.507 -3.165 -15.158 1.00 87.31 92 LEU A N 1
ATOM 703 C CA . LEU A 1 92 ? 16.847 -2.592 -15.344 1.00 87.31 92 LEU A CA 1
ATOM 704 C C . LEU A 1 92 ? 16.820 -1.068 -15.464 1.00 87.31 92 LEU A C 1
ATOM 706 O O . LEU A 1 92 ? 17.651 -0.383 -14.864 1.00 87.31 92 LEU A O 1
ATOM 710 N N . LYS A 1 93 ? 15.837 -0.524 -16.190 1.00 86.50 93 LYS A N 1
ATOM 711 C CA . LYS A 1 93 ? 15.642 0.923 -16.313 1.00 86.50 93 LYS A CA 1
ATOM 712 C C . LYS A 1 93 ? 15.374 1.575 -14.952 1.00 86.50 93 LYS A C 1
ATOM 714 O O . LYS A 1 93 ? 15.935 2.631 -14.667 1.00 86.50 93 LYS A O 1
ATOM 719 N N . ARG A 1 94 ? 14.567 0.945 -14.087 1.00 82.56 94 ARG A N 1
ATOM 720 C CA . ARG A 1 94 ? 14.303 1.426 -12.712 1.00 82.56 94 ARG A CA 1
ATOM 721 C C . ARG A 1 94 ? 15.542 1.367 -11.832 1.00 82.56 94 ARG A C 1
ATOM 723 O O . ARG A 1 94 ? 15.779 2.282 -11.049 1.00 82.56 94 ARG A O 1
ATOM 730 N N . LEU A 1 95 ? 16.342 0.319 -11.996 1.00 85.25 95 LEU A N 1
ATOM 731 C CA . LEU A 1 95 ? 17.585 0.102 -11.258 1.00 85.25 95 LEU A CA 1
ATOM 732 C C . LEU A 1 95 ? 18.772 0.888 -11.837 1.00 85.25 95 LEU A C 1
ATOM 734 O O . LEU A 1 95 ? 19.914 0.630 -11.460 1.00 85.25 95 LEU A O 1
ATOM 738 N N . LYS A 1 96 ? 18.523 1.838 -12.752 1.00 83.88 96 LYS A N 1
ATOM 739 C CA . LYS A 1 96 ? 19.544 2.673 -13.407 1.00 83.88 96 LYS A CA 1
ATOM 740 C C . LYS A 1 96 ? 20.676 1.852 -14.048 1.00 83.88 96 LYS A C 1
ATOM 742 O O . LYS A 1 96 ? 21.825 2.280 -14.048 1.00 83.88 96 LYS A O 1
ATOM 747 N N . GLY A 1 97 ? 20.354 0.674 -14.582 1.00 78.38 97 GLY A N 1
ATOM 748 C CA . GLY A 1 97 ? 21.313 -0.198 -15.265 1.00 78.38 97 GLY A CA 1
ATOM 749 C C . GLY A 1 97 ? 22.123 -1.135 -14.363 1.00 78.38 97 GLY A C 1
ATOM 750 O O . GLY A 1 97 ? 23.031 -1.789 -14.864 1.00 78.38 97 GLY A O 1
ATOM 751 N N . SER A 1 98 ? 21.813 -1.254 -13.065 1.00 85.12 98 SER A N 1
ATOM 752 C CA . SER A 1 98 ? 22.464 -2.251 -12.200 1.00 85.12 98 SER A CA 1
ATOM 753 C C . SER A 1 98 ? 21.987 -3.673 -12.539 1.00 85.12 98 SER A C 1
ATOM 755 O O . SER A 1 98 ? 20.946 -4.129 -12.060 1.00 85.12 98 SER A O 1
ATOM 757 N N . GLY A 1 99 ? 22.747 -4.361 -13.400 1.00 84.06 99 GLY A N 1
ATOM 758 C CA . GLY A 1 99 ? 22.471 -5.734 -13.837 1.00 84.06 99 GLY A CA 1
ATOM 759 C C . GLY A 1 99 ? 22.518 -6.750 -12.696 1.00 84.06 99 GLY A C 1
ATOM 760 O O . GLY A 1 99 ? 21.577 -7.516 -12.530 1.00 84.06 99 GLY A O 1
ATOM 761 N N . GLU A 1 100 ? 23.546 -6.680 -11.849 1.00 85.38 100 GLU A N 1
ATOM 762 C CA . GLU A 1 100 ? 23.729 -7.597 -10.714 1.00 85.38 100 GLU A CA 1
ATOM 763 C C . GLU A 1 100 ? 22.555 -7.549 -9.727 1.00 85.38 100 GLU A C 1
ATOM 765 O O . GLU A 1 100 ? 22.066 -8.582 -9.275 1.00 85.38 100 GLU A O 1
ATOM 770 N N . LEU A 1 101 ? 22.051 -6.346 -9.428 1.00 83.44 101 LEU A N 1
ATOM 771 C CA . LEU A 1 101 ? 20.894 -6.176 -8.551 1.00 83.44 101 LEU A CA 1
ATOM 772 C C . LEU A 1 101 ? 19.610 -6.699 -9.206 1.00 83.44 101 LEU A C 1
ATOM 774 O O . LEU A 1 101 ? 18.760 -7.261 -8.521 1.00 83.44 101 LEU A O 1
ATOM 778 N N . CYS A 1 102 ? 19.466 -6.531 -10.521 1.00 85.88 102 CYS A N 1
ATOM 779 C CA . CYS A 1 102 ? 18.347 -7.090 -11.275 1.00 85.88 102 CYS A CA 1
ATOM 780 C C . CYS A 1 102 ? 18.336 -8.620 -11.178 1.00 85.88 102 CYS A C 1
ATOM 782 O O . CYS A 1 102 ? 17.314 -9.206 -10.825 1.00 85.88 102 CYS A O 1
ATOM 784 N N . ASP A 1 103 ? 19.484 -9.254 -11.413 1.00 87.06 103 ASP A N 1
ATOM 785 C CA . ASP A 1 103 ? 19.613 -10.709 -11.375 1.00 87.06 103 ASP A CA 1
ATOM 786 C C . ASP A 1 103 ? 19.398 -11.254 -9.957 1.00 87.06 103 ASP A C 1
ATOM 788 O O . ASP A 1 103 ? 18.683 -12.240 -9.782 1.00 87.06 103 ASP A O 1
ATOM 792 N N . LEU A 1 104 ? 19.905 -10.561 -8.930 1.00 86.56 104 LEU A N 1
ATOM 793 C CA . LEU A 1 104 ? 19.649 -10.899 -7.528 1.00 86.56 104 LEU A CA 1
ATOM 794 C C . LEU A 1 104 ? 18.150 -10.847 -7.187 1.00 86.56 104 LEU A C 1
ATOM 796 O O . LEU A 1 104 ? 17.613 -11.772 -6.574 1.00 86.56 104 LEU A O 1
ATOM 800 N N . LEU A 1 105 ? 17.458 -9.779 -7.595 1.00 85.56 105 LEU A N 1
ATOM 801 C CA . LEU A 1 105 ? 16.031 -9.601 -7.315 1.00 85.56 105 LEU A CA 1
ATOM 802 C C . LEU A 1 105 ? 15.168 -10.634 -8.042 1.00 85.56 105 LEU A C 1
ATOM 804 O O . LEU A 1 105 ? 14.223 -11.149 -7.450 1.00 85.56 105 LEU A O 1
ATOM 808 N N . LEU A 1 106 ? 15.502 -10.966 -9.291 1.00 86.38 106 LEU A N 1
ATOM 809 C CA . LEU A 1 106 ? 14.785 -11.977 -10.072 1.00 86.38 106 LEU A CA 1
ATOM 810 C C . LEU A 1 106 ? 15.047 -13.395 -9.570 1.00 86.38 106 LEU A C 1
ATOM 812 O O . LEU A 1 106 ? 14.124 -14.204 -9.535 1.00 86.38 106 LEU A O 1
ATOM 816 N N . HIS A 1 107 ? 16.275 -13.691 -9.137 1.00 86.88 107 HIS A N 1
ATOM 817 C CA . HIS A 1 107 ? 16.603 -14.982 -8.542 1.00 86.88 107 HIS A CA 1
ATOM 818 C C . HIS A 1 107 ? 15.790 -15.231 -7.266 1.00 86.88 107 HIS A C 1
ATOM 820 O O . HIS A 1 107 ? 15.284 -16.330 -7.047 1.00 86.88 107 HIS A O 1
ATOM 826 N N . ARG A 1 108 ? 15.628 -14.198 -6.432 1.00 82.19 108 ARG A N 1
ATOM 827 C CA . ARG A 1 108 ? 14.897 -14.305 -5.163 1.00 82.19 108 ARG A CA 1
ATOM 828 C C . ARG A 1 108 ? 13.389 -14.141 -5.304 1.00 82.19 108 ARG A C 1
ATOM 830 O O . ARG A 1 108 ? 12.648 -14.684 -4.490 1.00 82.19 108 ARG A O 1
ATOM 837 N N . ASN A 1 109 ? 12.931 -13.393 -6.301 1.00 82.31 109 ASN A N 1
ATOM 838 C CA . ASN A 1 109 ? 11.518 -13.201 -6.581 1.00 82.31 109 ASN A CA 1
ATOM 839 C C . ASN A 1 109 ? 11.244 -13.266 -8.095 1.00 82.31 109 ASN A C 1
ATOM 841 O O . ASN A 1 109 ? 11.145 -12.228 -8.755 1.00 82.31 109 ASN A O 1
ATOM 845 N N . PRO A 1 110 ? 11.050 -14.475 -8.649 1.00 80.62 110 PRO A N 1
ATOM 846 C CA . PRO A 1 110 ? 10.777 -14.654 -10.075 1.00 80.62 110 PRO A CA 1
ATOM 847 C C . PRO A 1 110 ? 9.478 -13.975 -10.530 1.00 80.62 110 PRO A C 1
ATOM 849 O O . PRO A 1 110 ? 9.371 -13.542 -11.672 1.00 80.62 110 PRO A O 1
ATOM 852 N N . SER A 1 111 ? 8.507 -13.825 -9.620 1.00 80.75 111 SER A N 1
ATOM 853 C CA . SER A 1 111 ? 7.216 -13.170 -9.886 1.00 80.75 111 SER A CA 1
ATOM 854 C C . SER A 1 111 ? 7.308 -11.644 -10.020 1.00 80.75 111 SER A C 1
ATOM 856 O O . SER A 1 111 ? 6.316 -10.976 -10.311 1.00 80.75 111 SER A O 1
ATOM 858 N N . LEU A 1 112 ? 8.504 -11.076 -9.820 1.00 81.75 112 LEU A N 1
ATOM 859 C CA . LEU A 1 112 ? 8.750 -9.648 -9.959 1.00 81.75 112 LEU A CA 1
ATOM 860 C C . LEU A 1 112 ? 8.516 -9.160 -11.389 1.00 81.75 112 LEU A C 1
ATOM 862 O O . LEU A 1 112 ? 8.106 -8.018 -11.569 1.00 81.75 112 LEU A O 1
ATOM 866 N N . VAL A 1 113 ? 8.749 -10.003 -12.394 1.00 82.94 113 VAL A N 1
ATOM 867 C CA . VAL A 1 113 ? 8.415 -9.710 -13.790 1.00 82.94 113 VAL A CA 1
ATOM 868 C C . VAL A 1 113 ? 7.125 -10.432 -14.142 1.00 82.94 113 VAL A C 1
ATOM 870 O O . VAL A 1 113 ? 7.021 -11.647 -13.985 1.00 82.94 113 VAL A O 1
ATOM 873 N N . ARG A 1 114 ? 6.129 -9.675 -14.608 1.00 77.12 114 ARG A N 1
ATOM 874 C CA . ARG A 1 114 ? 4.855 -10.240 -15.049 1.00 77.12 114 ARG A CA 1
ATOM 875 C C . ARG A 1 114 ? 5.105 -11.152 -16.252 1.00 77.12 114 ARG A C 1
ATOM 877 O O . ARG A 1 114 ? 5.837 -10.748 -17.159 1.00 77.12 114 ARG A O 1
ATOM 884 N N . PRO A 1 115 ? 4.500 -12.348 -16.295 1.00 66.81 115 PRO A N 1
ATOM 885 C CA . PRO A 1 115 ? 4.517 -13.147 -17.508 1.00 66.81 115 PRO A CA 1
ATOM 886 C C . PRO A 1 115 ? 3.846 -12.364 -18.650 1.00 66.81 115 PRO A C 1
ATOM 888 O O . PRO A 1 115 ? 2.948 -11.553 -18.386 1.00 66.81 115 PRO A O 1
ATOM 891 N N . PRO A 1 116 ? 4.274 -12.570 -19.909 1.00 59.09 116 PRO A N 1
ATOM 892 C CA . PRO A 1 116 ? 3.595 -11.979 -21.054 1.00 59.09 116 PRO A CA 1
ATOM 893 C C . PRO A 1 116 ? 2.116 -12.380 -21.023 1.00 59.09 116 PRO A C 1
ATOM 895 O O . PRO A 1 116 ? 1.788 -13.535 -20.752 1.00 59.09 116 PRO A O 1
ATOM 898 N N . ALA A 1 117 ? 1.226 -11.411 -21.241 1.00 59.53 117 ALA A N 1
ATOM 899 C CA . ALA A 1 117 ? -0.199 -11.690 -21.355 1.00 59.53 117 ALA A CA 1
ATOM 900 C C . ALA A 1 117 ? -0.424 -12.556 -22.606 1.00 59.53 117 ALA A C 1
ATOM 902 O O . ALA A 1 117 ? -0.046 -12.134 -23.700 1.00 59.53 117 ALA A O 1
ATOM 903 N N . ASN A 1 118 ? -0.971 -13.761 -22.415 1.00 38.88 118 ASN A N 1
ATOM 904 C CA . ASN A 1 118 ? -1.447 -14.627 -23.500 1.00 38.88 118 ASN A CA 1
ATOM 905 C C . ASN A 1 118 ? -2.686 -14.034 -24.172 1.00 38.88 118 ASN A C 1
ATOM 907 O O . ASN A 1 118 ? -3.513 -13.440 -23.440 1.00 38.88 118 ASN A O 1
#

Organism: Hemiselmis andersenii (NCBI:txid464988)

Sequence (118 aa):
ALEDRTMQMIRVSNLVERNAKLLQEDGGRGKARLHVPFAILQAAVDDEIECEKSGDKRTALLTCSQSFQVHDDVAVLQKMDLSSVASREALLKRLKGSGELCDLLLHRNPSLVRPPAN

Radius of gyration: 18.86 Å; chains: 1; bounding box: 44×34×46 Å

pLDDT: mean 85.69, std 9.33, range [38.88, 95.31]